Protein AF-A0A1W1DYB0-F1 (afdb_monomer_lite)

Organism: NCBI:txid652676

pLDDT: mean 90.46, std 8.91, range [54.81, 97.44]

Radius of gyration: 14.48 Å; chains: 1; bounding box: 36×15×39 Å

InterPro domains:
  IPR059252 Positive regulator of sigma(E), RseC/MucC-like [PF04246] (2-59)

Secondary structure (DSSP, 8-state):
-PPPHHHHHHHHIIIIIHHHHHHHHHHHHHHHH-TT-HHHHHHHHHHHHHHHHHHHHHH--

Foldseek 3Di:
DDDPPVLVVVLVCLQPVQLQVQLVVQLVVCCVVPVPCVVNSNVSSVVSNVVSNVCSVVPPD

Sequence (61 aa):
MEISSKTLFYRAFQLYMLPLLALFAGGILADNLYPEQETVQIAFALSGFFTSLLLTKYFVK

Structure (mmCIF, N/CA/C/O backbone):
data_AF-A0A1W1DYB0-F1
#
_entry.id   AF-A0A1W1DYB0-F1
#
loop_
_atom_site.group_PDB
_atom_site.id
_atom_site.type_symbol
_atom_site.label_atom_id
_atom_site.label_alt_id
_atom_site.label_comp_id
_atom_site.label_asym_id
_atom_site.label_entity_id
_atom_site.label_seq_id
_atom_site.pdbx_PDB_ins_code
_atom_site.Cartn_x
_atom_site.Cartn_y
_atom_site.Cartn_z
_atom_site.occupa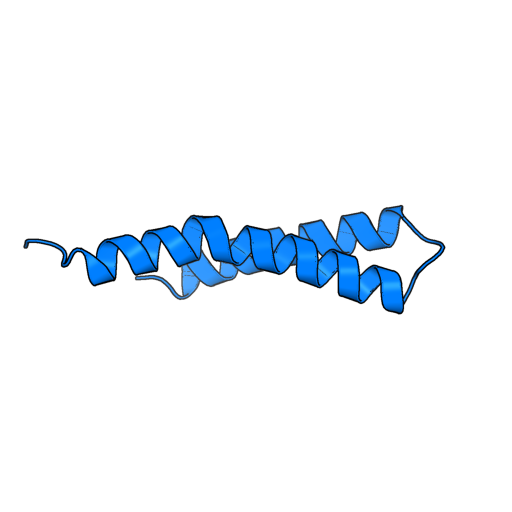ncy
_atom_site.B_iso_or_equiv
_atom_site.auth_seq_id
_atom_site.auth_comp_id
_atom_site.auth_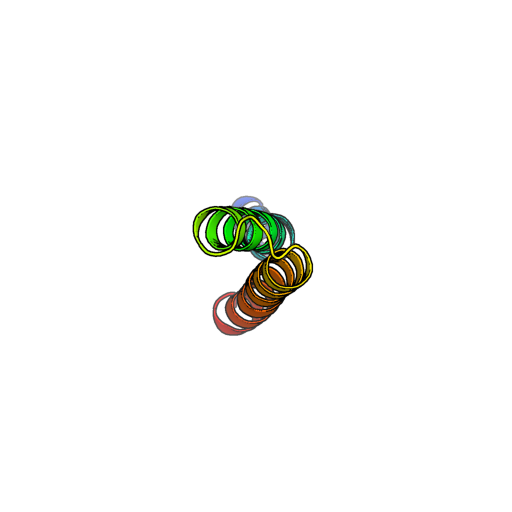asym_id
_atom_site.auth_atom_id
_atom_site.pdbx_PDB_model_num
ATOM 1 N N . MET A 1 1 ? -24.653 4.357 22.259 1.00 54.81 1 MET A N 1
ATOM 2 C CA . MET A 1 1 ? -23.289 3.795 22.347 1.00 54.81 1 MET A CA 1
ATOM 3 C C . MET A 1 1 ? -22.333 4.877 21.889 1.00 54.81 1 MET A C 1
ATOM 5 O O . MET A 1 1 ? -22.323 5.183 20.704 1.00 54.81 1 MET A O 1
ATOM 9 N N . GLU A 1 2 ? -21.608 5.511 22.805 1.00 77.19 2 GLU A N 1
ATOM 10 C CA . GLU A 1 2 ? -20.537 6.435 22.424 1.00 77.19 2 GLU A CA 1
ATOM 11 C C . GLU A 1 2 ? -19.371 5.618 21.865 1.00 77.19 2 GLU A C 1
ATOM 13 O O . GLU A 1 2 ? -18.856 4.711 22.520 1.00 77.19 2 GLU A O 1
ATOM 18 N N . ILE A 1 3 ? -18.996 5.884 20.616 1.00 75.69 3 ILE A N 1
ATOM 19 C CA . ILE A 1 3 ? -17.814 5.272 20.015 1.00 75.69 3 ILE A CA 1
ATOM 20 C C . ILE A 1 3 ? -16.606 5.972 20.632 1.00 75.69 3 ILE A C 1
ATOM 22 O O . ILE A 1 3 ? -16.479 7.190 20.535 1.00 75.69 3 ILE A O 1
ATOM 26 N N . SER A 1 4 ? -15.713 5.204 21.255 1.00 86.50 4 SER A N 1
ATOM 27 C CA . SER A 1 4 ? -14.449 5.733 21.770 1.00 86.50 4 SER A CA 1
ATOM 28 C C . SER A 1 4 ? -13.688 6.468 20.667 1.00 86.50 4 SER A C 1
ATOM 30 O O . SER A 1 4 ? -13.528 5.942 19.561 1.00 86.50 4 SER A O 1
ATOM 32 N N . SER A 1 5 ? -13.148 7.649 20.974 1.00 84.12 5 SER A N 1
ATOM 33 C CA . SER A 1 5 ? -12.343 8.444 20.037 1.00 84.12 5 SER A CA 1
ATOM 34 C C . SER A 1 5 ? -11.186 7.642 19.435 1.00 84.12 5 SER A C 1
ATOM 36 O O . SER A 1 5 ? -10.833 7.842 18.275 1.00 84.12 5 SER A O 1
ATOM 38 N N . LYS A 1 6 ? -10.635 6.675 20.185 1.00 85.75 6 LYS A N 1
ATOM 39 C CA . LYS A 1 6 ? -9.595 5.759 19.691 1.00 85.75 6 LYS A CA 1
ATOM 40 C C . LYS A 1 6 ? -10.111 4.866 18.563 1.00 85.75 6 LYS A C 1
ATOM 42 O O . LYS A 1 6 ? -9.436 4.706 17.552 1.00 85.75 6 LYS A O 1
ATOM 47 N N . THR A 1 7 ? -11.310 4.309 18.717 1.00 86.50 7 THR A N 1
ATOM 48 C CA . THR A 1 7 ? -11.947 3.459 17.704 1.00 86.50 7 THR A CA 1
ATOM 49 C C . THR A 1 7 ? -12.317 4.266 16.464 1.00 86.50 7 THR A C 1
ATOM 51 O O . THR A 1 7 ? -12.100 3.800 15.349 1.00 86.50 7 THR A O 1
ATOM 54 N N . LEU A 1 8 ? -12.822 5.490 16.645 1.00 85.38 8 LEU A N 1
ATOM 55 C CA . LEU A 1 8 ? -13.132 6.391 15.534 1.00 85.38 8 LEU A CA 1
ATOM 56 C C . LEU A 1 8 ? -11.875 6.743 14.728 1.00 85.38 8 LEU A C 1
ATOM 58 O O . LEU A 1 8 ? -11.870 6.603 13.506 1.00 85.38 8 LEU A O 1
ATOM 62 N N . PHE A 1 9 ? -10.799 7.142 15.412 1.00 88.44 9 PHE A N 1
ATOM 63 C CA . PHE A 1 9 ? -9.523 7.455 14.773 1.00 88.44 9 PHE A CA 1
ATOM 64 C C . PHE A 1 9 ? -8.947 6.246 14.035 1.00 88.44 9 PHE A C 1
ATOM 66 O O . PHE A 1 9 ? -8.527 6.374 12.891 1.00 88.44 9 PHE A O 1
ATOM 73 N N . TYR A 1 10 ? -8.969 5.064 14.656 1.00 88.00 10 TYR A N 1
ATOM 74 C CA . TYR A 1 10 ? -8.454 3.845 14.038 1.00 8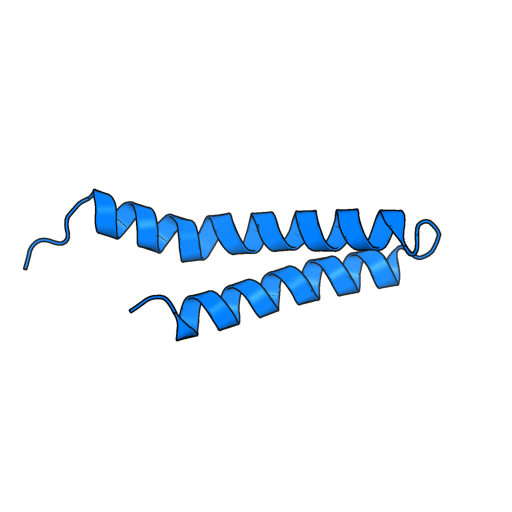8.00 10 TYR A CA 1
ATOM 75 C C . TYR A 1 10 ? -9.210 3.488 12.753 1.00 88.00 10 TYR A C 1
ATOM 77 O O . TYR A 1 10 ? -8.591 3.212 11.728 1.00 88.00 10 TYR A O 1
ATOM 85 N N . ARG A 1 11 ? -10.543 3.591 12.770 1.00 87.31 11 ARG A N 1
ATOM 86 C CA . ARG A 1 11 ? -11.371 3.363 11.579 1.00 87.31 11 ARG A CA 1
ATOM 87 C C . ARG A 1 11 ? -11.074 4.377 10.475 1.00 87.31 11 ARG A C 1
ATOM 89 O O . ARG A 1 11 ? -10.897 3.983 9.328 1.00 87.31 11 ARG A O 1
ATOM 96 N N . ALA A 1 12 ? -10.962 5.661 10.814 1.00 87.44 12 ALA A N 1
ATOM 97 C CA . ALA A 1 12 ? -10.591 6.698 9.852 1.00 87.44 12 ALA A CA 1
ATOM 98 C C . ALA A 1 12 ? -9.184 6.458 9.276 1.00 87.44 12 ALA A C 1
ATOM 100 O O . ALA A 1 12 ? -8.978 6.534 8.067 1.00 87.44 12 ALA A O 1
ATOM 101 N N . PHE A 1 13 ? -8.220 6.089 10.118 1.00 89.31 13 PHE A N 1
ATOM 102 C CA . PHE A 1 13 ? -6.867 5.756 9.685 1.00 89.31 13 PHE A CA 1
ATOM 103 C C . PHE A 1 13 ? -6.866 4.601 8.673 1.00 89.31 13 PHE A C 1
ATOM 105 O O . PHE A 1 13 ? -6.234 4.699 7.623 1.00 89.31 13 PHE A O 1
ATOM 112 N N . GLN A 1 14 ? -7.616 3.533 8.939 1.00 89.50 14 GLN A N 1
ATOM 113 C CA . GLN A 1 14 ? -7.714 2.393 8.026 1.00 89.50 14 GLN A CA 1
ATOM 114 C C . GLN A 1 14 ? -8.416 2.737 6.705 1.00 89.50 14 GLN A C 1
ATOM 116 O O . GLN A 1 14 ? -8.085 2.151 5.675 1.00 89.50 14 GLN A O 1
ATOM 121 N N . LEU A 1 15 ? -9.376 3.666 6.722 1.00 88.56 15 LEU A N 1
ATOM 122 C CA . LEU A 1 15 ? -10.126 4.060 5.528 1.00 88.56 15 LEU A CA 1
ATOM 123 C C . LEU A 1 15 ? -9.367 5.047 4.634 1.00 88.56 15 LEU A C 1
ATOM 125 O O . LEU A 1 15 ? -9.556 5.026 3.422 1.00 88.56 15 LEU A O 1
ATOM 129 N N . TYR A 1 16 ? -8.536 5.911 5.224 1.00 88.94 16 TYR A N 1
ATOM 130 C CA . TYR A 1 16 ? -7.894 7.018 4.509 1.00 88.94 16 TYR A CA 1
ATOM 131 C C . TYR A 1 16 ? -6.374 6.881 4.427 1.00 88.94 16 TYR A C 1
ATOM 133 O O . TYR A 1 16 ? -5.805 7.012 3.348 1.00 88.94 16 TYR A O 1
ATOM 141 N N . MET A 1 17 ? -5.702 6.588 5.542 1.00 92.44 17 MET A N 1
ATOM 142 C CA . MET A 1 17 ? -4.236 6.554 5.585 1.00 92.44 17 MET A CA 1
ATOM 143 C C . MET A 1 17 ? -3.674 5.237 5.055 1.00 92.44 17 MET A C 1
ATOM 145 O O . MET A 1 17 ? -2.720 5.253 4.283 1.00 92.44 17 MET A O 1
ATOM 149 N N . LEU A 1 18 ? -4.266 4.099 5.428 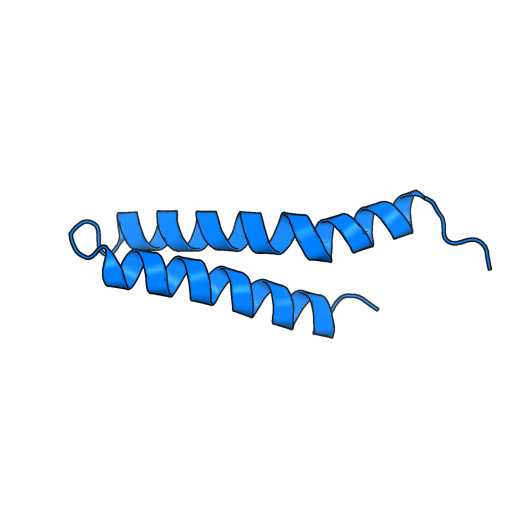1.00 92.88 18 LEU A N 1
ATOM 150 C CA . LEU A 1 18 ? -3.797 2.780 4.988 1.00 92.88 18 LEU A CA 1
ATOM 151 C C . LEU A 1 18 ? -3.778 2.635 3.450 1.00 92.88 18 LEU A C 1
ATOM 153 O O . LEU A 1 18 ? -2.750 2.194 2.932 1.00 92.88 18 LEU A O 1
ATOM 157 N N . PRO A 1 19 ? -4.818 3.054 2.697 1.00 94.19 19 PRO A N 1
ATOM 158 C CA . PRO A 1 19 ? -4.799 2.958 1.239 1.00 94.19 19 PRO A CA 1
ATOM 159 C C . PRO A 1 19 ? -3.741 3.848 0.601 1.00 94.19 19 PRO A C 1
ATOM 161 O O . PRO A 1 19 ? -3.074 3.421 -0.336 1.00 94.19 19 PRO A O 1
ATOM 164 N N . LEU A 1 20 ? -3.535 5.057 1.131 1.00 94.94 20 LEU A N 1
ATOM 165 C CA . LEU A 1 20 ? -2.481 5.952 0.651 1.00 94.94 20 LEU A CA 1
ATOM 166 C C . LEU A 1 20 ? -1.092 5.355 0.895 1.00 94.94 20 LEU A C 1
ATOM 168 O O . LEU A 1 20 ? -0.249 5.380 0.004 1.00 94.94 20 LEU A O 1
ATOM 172 N N . LEU A 1 21 ? -0.858 4.756 2.063 1.00 95.94 21 LEU A N 1
ATOM 173 C CA . LEU A 1 21 ? 0.397 4.054 2.339 1.00 95.94 21 LEU A CA 1
ATOM 174 C C . LEU A 1 21 ? 0.599 2.868 1.384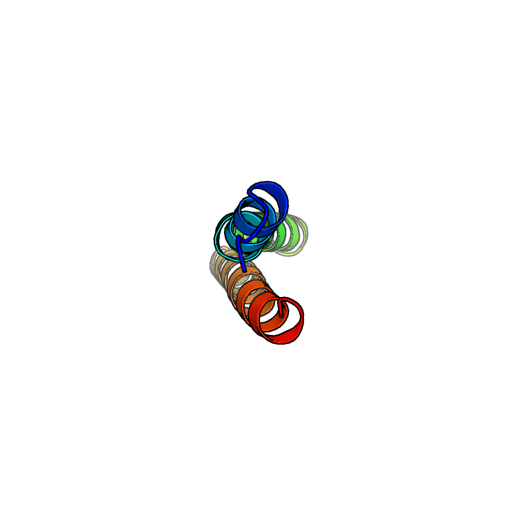 1.00 95.94 21 LEU A C 1
ATOM 176 O O . LEU A 1 21 ? 1.702 2.678 0.876 1.00 95.94 21 LEU A O 1
ATOM 180 N N . ALA A 1 22 ? -0.461 2.111 1.090 1.00 96.31 22 ALA A N 1
ATOM 181 C CA . ALA A 1 22 ? -0.413 1.004 0.139 1.00 96.31 22 ALA A CA 1
ATOM 182 C C . ALA A 1 22 ? -0.149 1.469 -1.305 1.00 96.31 22 ALA A C 1
ATOM 184 O O . ALA A 1 22 ? 0.579 0.792 -2.028 1.00 96.31 22 ALA A O 1
ATOM 185 N N . LEU A 1 23 ? -0.682 2.631 -1.706 1.00 97.06 23 LEU A N 1
ATOM 186 C CA . LEU A 1 23 ? -0.409 3.262 -3.002 1.00 97.06 23 LEU A CA 1
ATOM 187 C C . LEU A 1 23 ? 1.095 3.513 -3.176 1.00 97.06 23 LEU A C 1
ATOM 189 O O . LEU A 1 23 ? 1.697 3.051 -4.143 1.00 97.06 23 LEU A O 1
ATOM 193 N N . PHE A 1 24 ? 1.712 4.205 -2.214 1.00 96.50 24 PHE A N 1
ATOM 194 C CA . PHE A 1 24 ? 3.140 4.521 -2.278 1.00 96.50 24 PHE A CA 1
ATOM 195 C C . PHE A 1 24 ? 4.012 3.272 -2.152 1.00 96.50 24 PHE A C 1
ATOM 197 O O . PHE A 1 24 ? 4.982 3.136 -2.891 1.00 96.50 24 PHE A O 1
ATOM 204 N N . ALA A 1 25 ? 3.654 2.330 -1.275 1.00 97.06 25 ALA A N 1
ATOM 205 C CA . ALA A 1 25 ? 4.386 1.074 -1.136 1.00 97.06 25 ALA A CA 1
ATOM 206 C C . ALA A 1 25 ? 4.354 0.242 -2.429 1.00 97.06 25 ALA A C 1
ATOM 208 O O . ALA A 1 25 ? 5.383 -0.298 -2.827 1.00 97.06 25 ALA A O 1
ATOM 209 N N . GLY A 1 26 ? 3.200 0.175 -3.105 1.00 96.44 26 GLY A N 1
ATOM 210 C CA . GLY A 1 26 ? 3.058 -0.497 -4.397 1.00 96.44 26 GLY A CA 1
ATOM 211 C C . GLY A 1 26 ? 3.914 0.150 -5.485 1.00 96.44 26 GLY A C 1
ATOM 212 O O . GLY A 1 26 ? 4.613 -0.558 -6.207 1.00 96.44 26 GLY A O 1
ATOM 213 N N . GLY A 1 27 ? 3.923 1.485 -5.547 1.00 96.12 27 GLY A N 1
ATOM 214 C CA . GLY A 1 27 ? 4.773 2.239 -6.472 1.00 96.12 27 GLY A CA 1
ATOM 215 C C . GLY A 1 27 ? 6.265 2.011 -6.223 1.00 96.12 27 GLY A C 1
ATOM 216 O O . GLY A 1 27 ? 6.982 1.655 -7.149 1.00 96.12 27 GLY A O 1
ATOM 217 N N . ILE A 1 28 ? 6.722 2.118 -4.969 1.00 96.56 28 ILE A N 1
ATOM 218 C CA . ILE A 1 28 ? 8.126 1.873 -4.590 1.00 96.56 28 ILE A CA 1
ATOM 219 C C . ILE A 1 28 ? 8.535 0.433 -4.914 1.00 96.56 28 ILE A C 1
ATOM 221 O O . ILE A 1 28 ? 9.621 0.190 -5.436 1.00 96.56 28 ILE A O 1
ATOM 225 N N . LEU A 1 29 ? 7.684 -0.548 -4.608 1.00 97.06 29 LEU A N 1
ATOM 226 C CA . LEU A 1 29 ? 7.980 -1.950 -4.897 1.00 97.06 29 LEU A CA 1
ATOM 227 C C . LEU A 1 29 ? 8.132 -2.180 -6.404 1.00 97.06 29 LEU A C 1
ATOM 229 O O . LEU A 1 29 ? 9.053 -2.872 -6.831 1.00 97.06 29 LEU A O 1
ATOM 233 N N . ALA A 1 30 ? 7.255 -1.584 -7.207 1.00 96.19 30 ALA A N 1
ATOM 234 C CA . ALA A 1 30 ? 7.316 -1.702 -8.653 1.00 96.19 30 ALA A CA 1
ATOM 235 C C . ALA A 1 30 ? 8.470 -0.913 -9.275 1.00 96.19 30 ALA A C 1
ATOM 237 O O . ALA A 1 30 ? 9.016 -1.378 -10.264 1.00 96.19 30 ALA A O 1
ATOM 238 N N . ASP A 1 31 ? 8.883 0.212 -8.694 1.00 96.88 31 ASP A N 1
ATOM 239 C CA . ASP A 1 31 ? 10.076 0.952 -9.122 1.00 96.88 31 ASP A CA 1
ATOM 240 C C . ASP A 1 31 ? 11.347 0.103 -8.952 1.00 96.88 31 ASP A C 1
ATOM 242 O O . ASP A 1 31 ? 12.165 -0.002 -9.858 1.00 96.88 31 ASP A O 1
ATOM 246 N N . ASN A 1 32 ? 11.453 -0.642 -7.847 1.00 96.69 32 ASN A N 1
ATOM 247 C CA . ASN A 1 32 ? 12.577 -1.559 -7.629 1.00 96.69 32 ASN A CA 1
ATOM 248 C C . ASN A 1 32 ? 12.584 -2.774 -8.580 1.00 96.69 32 ASN A C 1
ATOM 250 O O . ASN A 1 32 ? 13.648 -3.329 -8.851 1.00 96.69 32 ASN A O 1
ATOM 254 N N . LEU A 1 33 ? 11.417 -3.228 -9.056 1.00 96.50 33 LEU A N 1
ATOM 255 C CA . LEU A 1 33 ? 11.295 -4.407 -9.931 1.00 96.50 33 LEU A CA 1
ATOM 256 C C . LEU A 1 33 ? 11.272 -4.056 -11.427 1.00 96.50 33 LEU A C 1
ATOM 258 O O . LEU A 1 33 ? 11.776 -4.819 -12.249 1.00 96.50 33 LEU A O 1
ATOM 262 N N . TYR A 1 34 ? 10.675 -2.919 -11.773 1.00 95.69 34 TYR A N 1
ATOM 263 C CA . TYR A 1 34 ? 10.412 -2.441 -13.129 1.00 95.69 34 TYR A CA 1
ATOM 264 C C . TYR A 1 34 ? 10.713 -0.927 -13.236 1.00 95.69 34 TYR A C 1
ATOM 266 O O . TYR A 1 34 ? 9.810 -0.137 -13.536 1.00 95.69 34 TYR A O 1
ATOM 274 N N . PRO A 1 35 ? 11.969 -0.499 -13.008 1.00 93.31 35 PRO A N 1
ATOM 275 C CA . PRO A 1 35 ? 12.340 0.922 -12.927 1.00 93.31 35 PRO A CA 1
ATOM 276 C C . PRO A 1 35 ? 12.072 1.699 -14.224 1.00 93.31 35 PRO A C 1
ATOM 278 O O . PRO A 1 35 ? 11.690 2.861 -14.194 1.00 93.31 35 PRO A O 1
ATOM 281 N N . GLU A 1 36 ? 12.191 1.038 -15.376 1.00 96.50 36 GLU A N 1
ATOM 282 C CA . GLU A 1 36 ? 12.005 1.658 -16.698 1.00 96.50 36 GLU A CA 1
ATOM 283 C C . GLU A 1 36 ? 10.547 1.612 -17.199 1.00 96.50 36 GLU A C 1
ATOM 285 O O . GLU A 1 36 ? 10.258 2.001 -18.330 1.00 96.50 36 GLU A O 1
ATOM 290 N N . GLN A 1 37 ? 9.609 1.078 -16.405 1.00 95.31 37 GLN A N 1
ATOM 291 C CA . GLN A 1 37 ? 8.214 0.885 -16.819 1.00 95.31 37 GLN A CA 1
ATOM 292 C C . GLN A 1 37 ? 7.250 1.652 -15.916 1.00 95.31 37 GLN A C 1
ATOM 294 O O . GLN A 1 37 ? 6.543 1.074 -15.088 1.00 95.31 37 GLN A O 1
ATOM 299 N N . GLU A 1 38 ? 7.149 2.959 -16.150 1.00 94.56 38 GLU A N 1
ATOM 300 C CA . GLU A 1 38 ? 6.267 3.864 -15.401 1.00 94.56 38 GLU A CA 1
ATOM 301 C C . GLU A 1 38 ? 4.808 3.369 -15.360 1.00 94.56 38 GLU A C 1
ATOM 303 O O . GLU A 1 38 ? 4.157 3.382 -14.316 1.00 94.56 38 GLU A O 1
ATOM 308 N N . THR A 1 39 ? 4.289 2.831 -16.471 1.00 96.44 39 THR A N 1
ATOM 309 C CA . THR A 1 39 ? 2.919 2.292 -16.518 1.00 96.44 39 THR A CA 1
ATOM 310 C C . THR A 1 39 ? 2.713 1.126 -15.547 1.00 96.44 39 THR A C 1
ATOM 312 O O . THR A 1 39 ? 1.657 1.031 -14.919 1.00 96.44 39 THR A O 1
ATOM 315 N N . VAL A 1 40 ? 3.711 0.249 -15.388 1.00 95.25 40 VAL A N 1
ATOM 316 C CA . VAL A 1 40 ? 3.642 -0.878 -14.444 1.00 95.25 40 VAL A CA 1
ATOM 317 C C . VAL A 1 40 ? 3.715 -0.373 -13.008 1.00 95.25 40 VAL A C 1
ATOM 319 O O . VAL A 1 40 ? 2.960 -0.855 -12.165 1.00 95.25 40 VAL A O 1
ATOM 322 N N . GLN A 1 41 ? 4.536 0.642 -12.736 1.00 96.31 41 GLN A N 1
ATOM 323 C CA . GLN A 1 41 ? 4.618 1.275 -11.417 1.00 96.31 41 GLN A CA 1
ATOM 324 C C . GLN A 1 41 ? 3.285 1.897 -10.997 1.00 96.31 41 GLN A C 1
ATOM 326 O O . GLN A 1 41 ? 2.796 1.637 -9.896 1.00 96.31 41 GLN A O 1
ATOM 331 N N . ILE A 1 42 ? 2.646 2.640 -11.905 1.00 96.38 42 ILE A N 1
ATOM 332 C CA . ILE A 1 42 ? 1.318 3.223 -11.681 1.00 96.38 42 ILE A CA 1
ATOM 333 C C . ILE A 1 42 ? 0.277 2.118 -11.459 1.00 96.38 42 ILE A C 1
ATOM 335 O O . ILE A 1 42 ? -0.524 2.203 -10.526 1.00 96.38 42 ILE A O 1
ATOM 339 N N . ALA A 1 43 ? 0.294 1.057 -12.272 1.00 97.31 43 ALA A N 1
ATOM 340 C CA . ALA A 1 43 ? -0.636 -0.060 -12.125 1.00 97.31 43 ALA 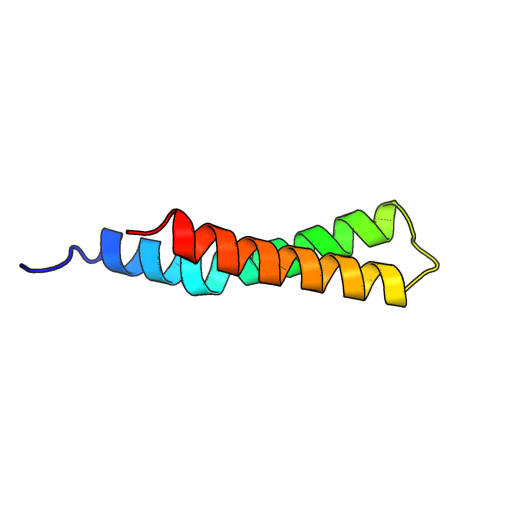A CA 1
ATOM 341 C C . ALA A 1 43 ? -0.474 -0.781 -10.775 1.00 97.31 43 ALA A C 1
ATOM 343 O O . ALA A 1 43 ? -1.473 -1.130 -10.143 1.00 97.31 43 ALA A O 1
ATOM 344 N N . PHE A 1 44 ? 0.760 -0.967 -10.302 1.00 97.25 44 PHE A N 1
ATOM 345 C CA . PHE A 1 44 ? 1.055 -1.555 -8.992 1.00 97.25 44 PHE A CA 1
ATOM 346 C C . PHE A 1 44 ? 0.655 -0.648 -7.827 1.00 97.25 44 PHE A C 1
ATOM 348 O O . PHE A 1 44 ? 0.088 -1.124 -6.843 1.00 97.25 44 PHE A O 1
ATOM 355 N N . ALA A 1 45 ? 0.902 0.656 -7.931 1.00 97.19 45 ALA A N 1
ATOM 356 C CA . ALA A 1 45 ? 0.444 1.619 -6.938 1.00 97.19 45 ALA A CA 1
ATOM 357 C C . ALA A 1 45 ? -1.088 1.576 -6.808 1.00 97.19 45 ALA A C 1
ATOM 359 O O . ALA A 1 45 ? -1.629 1.397 -5.713 1.00 97.19 45 ALA A O 1
ATOM 360 N N . LEU A 1 46 ? -1.803 1.663 -7.935 1.00 97.44 46 LEU A N 1
ATOM 361 C CA . LEU A 1 46 ? -3.265 1.615 -7.957 1.00 97.44 46 LEU A CA 1
ATOM 362 C C . LEU A 1 46 ? -3.805 0.269 -7.463 1.00 97.44 46 LEU A C 1
ATOM 364 O O . LEU A 1 46 ? -4.766 0.248 -6.691 1.00 97.44 46 LEU A O 1
ATOM 368 N N . SER A 1 47 ? -3.191 -0.852 -7.848 1.00 96.81 47 SER A N 1
ATOM 369 C CA . SER A 1 47 ? -3.612 -2.169 -7.361 1.00 96.81 47 SER A CA 1
ATOM 370 C C . SER A 1 47 ? -3.426 -2.293 -5.846 1.00 96.81 47 SER A C 1
ATOM 372 O O . SER A 1 47 ? -4.335 -2.779 -5.170 1.00 96.81 47 SER A O 1
ATOM 374 N N . GLY A 1 48 ? -2.326 -1.772 -5.290 1.00 95.50 48 GLY A N 1
ATOM 375 C CA . GLY A 1 48 ? -2.097 -1.679 -3.847 1.00 95.50 48 GLY A CA 1
ATOM 376 C C . GLY A 1 48 ? -3.174 -0.853 -3.139 1.00 95.50 48 GLY A C 1
ATOM 377 O O . GLY A 1 48 ? -3.756 -1.308 -2.151 1.00 95.50 48 GLY A O 1
ATOM 378 N N . PHE A 1 49 ? -3.512 0.316 -3.688 1.00 96.38 49 PHE A N 1
ATOM 379 C CA . PHE A 1 49 ? -4.567 1.188 -3.165 1.00 96.38 49 PHE A CA 1
ATOM 380 C C . PHE A 1 49 ? -5.943 0.504 -3.144 1.00 96.38 49 PHE A C 1
ATOM 382 O O . PHE A 1 49 ? -6.592 0.436 -2.097 1.00 96.38 49 PHE A O 1
ATOM 389 N N . PHE A 1 50 ? -6.388 -0.056 -4.274 1.00 95.31 50 PHE A N 1
ATOM 390 C CA . PHE A 1 50 ? -7.696 -0.714 -4.356 1.00 95.31 50 PHE A CA 1
ATOM 391 C C . PHE A 1 50 ? -7.759 -1.987 -3.512 1.00 95.31 50 PHE A C 1
ATOM 393 O O . PHE A 1 50 ? -8.772 -2.240 -2.859 1.00 95.31 50 PHE A O 1
ATOM 400 N N . THR A 1 51 ? -6.674 -2.763 -3.468 1.00 94.44 51 THR A N 1
ATOM 401 C CA . THR A 1 51 ? -6.592 -3.954 -2.613 1.00 94.44 51 THR A CA 1
ATOM 402 C C . THR A 1 51 ? -6.702 -3.560 -1.145 1.00 94.44 51 THR A C 1
ATOM 404 O O . THR A 1 51 ? -7.475 -4.168 -0.408 1.00 94.44 51 THR A O 1
ATOM 407 N N . SER A 1 52 ? -6.013 -2.495 -0.725 1.00 94.06 52 SER A N 1
ATOM 408 C CA . SER A 1 52 ? -6.142 -1.949 0.625 1.00 94.06 52 SER A CA 1
ATOM 409 C C . SER A 1 52 ? -7.576 -1.522 0.939 1.00 94.06 52 SER A C 1
ATOM 411 O O . SER A 1 52 ? -8.072 -1.883 2.002 1.00 94.06 52 SER A O 1
ATOM 413 N N . LEU A 1 53 ? -8.267 -0.822 0.035 1.00 91.75 53 LEU A N 1
ATOM 414 C CA . LEU A 1 53 ? -9.665 -0.432 0.248 1.00 91.75 53 LEU A CA 1
ATOM 415 C C . LEU A 1 53 ? -10.591 -1.642 0.404 1.00 91.75 53 LEU A C 1
ATOM 417 O O . LEU A 1 53 ? -11.450 -1.657 1.290 1.00 91.75 53 LEU A O 1
ATOM 421 N N . LEU A 1 54 ? -10.415 -2.664 -0.437 1.00 91.19 54 LEU A N 1
ATOM 422 C CA . LEU A 1 54 ? -11.190 -3.899 -0.347 1.00 91.19 54 LEU A CA 1
ATOM 423 C C . LEU A 1 54 ? -10.923 -4.612 0.980 1.00 91.19 54 LEU A C 1
ATOM 425 O O . LEU A 1 54 ? -11.871 -4.968 1.676 1.00 91.19 54 LEU A O 1
ATOM 429 N N . LEU A 1 55 ? -9.657 -4.764 1.370 1.00 89.38 55 LEU A N 1
ATOM 430 C CA . LEU A 1 55 ? -9.285 -5.370 2.648 1.00 89.38 55 LEU A CA 1
ATOM 431 C C . LEU A 1 55 ? -9.858 -4.572 3.822 1.00 89.38 55 LEU A C 1
ATOM 433 O O . LEU A 1 55 ? -10.492 -5.156 4.697 1.00 89.38 55 LEU A O 1
ATOM 437 N N . THR A 1 56 ? -9.737 -3.246 3.819 1.00 87.88 56 THR A N 1
ATOM 438 C CA . THR A 1 56 ? -10.337 -2.395 4.850 1.00 87.88 56 THR A CA 1
ATOM 439 C C . THR A 1 56 ? -11.846 -2.635 4.949 1.00 87.88 56 THR A C 1
ATOM 441 O O . THR A 1 56 ? -12.356 -2.811 6.051 1.00 87.88 56 THR A O 1
ATOM 444 N N . LYS A 1 57 ? -12.569 -2.750 3.827 1.00 80.06 57 LYS A N 1
ATOM 445 C CA . LYS A 1 57 ? -14.008 -3.067 3.837 1.00 80.06 57 LYS A CA 1
ATOM 446 C C . LYS A 1 57 ? -14.323 -4.430 4.471 1.00 80.06 57 LYS A C 1
ATOM 448 O O . LYS A 1 57 ? -15.347 -4.560 5.135 1.00 80.06 57 LYS A O 1
ATOM 453 N N . TYR A 1 58 ? -13.489 -5.446 4.248 1.00 79.56 58 TYR A N 1
ATOM 454 C CA . TYR A 1 58 ? -13.731 -6.795 4.777 1.00 79.56 58 TYR A CA 1
ATOM 455 C C . TYR A 1 58 ? -13.292 -6.970 6.237 1.00 79.56 58 TYR A C 1
ATOM 457 O O . TYR A 1 58 ? -13.927 -7.723 6.976 1.00 79.56 58 TYR A O 1
ATOM 465 N N . PHE A 1 59 ? -12.222 -6.295 6.658 1.00 75.12 59 PHE A N 1
ATOM 466 C CA . PHE A 1 59 ? -11.608 -6.489 7.975 1.00 75.12 59 PHE A CA 1
ATOM 467 C C . PHE A 1 59 ? -12.027 -5.442 9.014 1.00 75.12 59 PHE A C 1
ATOM 469 O O . PHE A 1 59 ? -11.970 -5.725 10.212 1.00 75.12 59 PHE A O 1
ATOM 476 N N . VAL A 1 60 ? -12.480 -4.258 8.595 1.00 69.19 60 VAL A N 1
ATOM 477 C CA . VAL A 1 60 ? -12.960 -3.213 9.508 1.00 69.19 60 VAL A CA 1
ATOM 478 C C . VAL A 1 60 ? -14.471 -3.348 9.688 1.00 69.19 60 VAL A C 1
ATOM 480 O O . VAL A 1 60 ? -15.249 -2.946 8.828 1.00 69.19 60 VAL A O 1
ATOM 483 N N . LYS A 1 61 ? -14.875 -3.936 10.820 1.00 59.09 61 LYS A N 1
ATOM 484 C CA . LYS A 1 61 ? -16.261 -3.940 11.319 1.00 59.09 61 LYS A CA 1
ATOM 485 C C . LYS A 1 61 ? -16.534 -2.728 12.208 1.00 59.09 61 LYS A C 1
ATOM 487 O O . LYS A 1 61 ? -15.629 -2.321 12.980 1.00 59.09 61 LYS A O 1
#